Protein AF-A0A7C2XPK5-F1 (afdb_monomer_lite)

Foldseek 3Di:
DDDDDDDDPDDDDPDPDAQDEPQLVDDPLVLLLVVLLVPLQDALVVSQVVCCDSPNGHDHDDSVVSCVSCVVVVSHDSVSSVVSNVVD

Structure (mmCIF, N/CA/C/O backbone):
data_AF-A0A7C2XPK5-F1
#
_entry.id   AF-A0A7C2XPK5-F1
#
loop_
_atom_site.group_PDB
_atom_site.id
_atom_site.type_symbol
_atom_site.label_atom_id
_atom_site.label_alt_id
_atom_site.label_comp_id
_atom_site.label_asym_id
_atom_site.label_entity_id
_atom_site.label_seq_id
_atom_site.pdbx_PDB_ins_code
_atom_site.Cartn_x
_atom_site.Cartn_y
_atom_site.Cartn_z
_atom_site.occupancy
_atom_site.B_iso_or_equiv
_atom_site.auth_seq_id
_atom_site.auth_comp_id
_atom_site.auth_asym_id
_atom_site.auth_atom_id
_atom_site.pdbx_PDB_model_num
ATOM 1 N N . MET A 1 1 ? 0.864 54.719 25.436 1.00 52.62 1 MET A N 1
ATOM 2 C CA . MET A 1 1 ? -0.518 54.226 25.268 1.00 52.62 1 MET A CA 1
ATOM 3 C C . MET A 1 1 ? -0.467 52.961 24.420 1.00 52.62 1 MET A C 1
ATOM 5 O O . MET A 1 1 ? 0.207 52.989 23.404 1.00 52.62 1 MET A O 1
ATOM 9 N N . MET A 1 2 ? -1.077 51.899 24.960 1.00 54.38 2 MET A N 1
ATOM 10 C CA . MET A 1 2 ? -1.476 50.566 24.456 1.00 54.38 2 MET A CA 1
ATOM 11 C C . MET A 1 2 ? -0.624 49.767 23.435 1.00 54.38 2 MET A C 1
ATOM 13 O O . MET A 1 2 ? -0.269 50.239 22.362 1.00 54.38 2 MET A O 1
ATOM 17 N N . ARG A 1 3 ? -0.376 48.493 23.800 1.00 71.19 3 ARG A N 1
ATOM 18 C CA . ARG A 1 3 ? 0.099 47.365 22.976 1.00 71.19 3 ARG A CA 1
ATOM 19 C C . ARG A 1 3 ? -1.114 46.512 22.579 1.00 71.19 3 ARG A C 1
ATOM 21 O O . ARG A 1 3 ? -1.698 45.958 23.496 1.00 71.19 3 ARG A O 1
ATOM 28 N N . ASP A 1 4 ? -1.386 46.282 21.295 1.00 56.91 4 ASP A N 1
ATOM 29 C CA . ASP A 1 4 ? -2.331 45.254 20.808 1.00 56.91 4 ASP A CA 1
ATOM 30 C C . ASP A 1 4 ? -1.962 44.914 19.341 1.00 56.91 4 ASP A C 1
ATOM 32 O O . ASP A 1 4 ? -1.668 45.821 18.572 1.00 56.91 4 ASP A O 1
ATOM 36 N N . GLY A 1 5 ? -1.896 43.683 18.835 1.00 58.78 5 GLY A N 1
ATOM 37 C CA . GLY A 1 5 ? -2.218 42.378 19.386 1.00 58.78 5 GLY A CA 1
ATOM 38 C C . GLY A 1 5 ? -1.641 41.266 18.492 1.00 58.78 5 GLY A C 1
ATOM 39 O O . GLY A 1 5 ? -1.460 41.421 17.283 1.00 58.78 5 GLY A O 1
ATOM 40 N N . ASP A 1 6 ? -1.314 40.156 19.145 1.00 59.38 6 ASP A N 1
ATOM 41 C CA . ASP A 1 6 ? -0.759 38.913 18.614 1.00 59.38 6 ASP A CA 1
ATOM 42 C C . ASP A 1 6 ? -1.769 38.181 17.706 1.00 59.38 6 ASP A C 1
ATOM 44 O O . ASP A 1 6 ? -2.847 37.771 18.134 1.00 59.38 6 ASP A O 1
ATOM 48 N N . GLY A 1 7 ? -1.426 38.023 16.425 1.00 57.41 7 GLY A N 1
ATOM 49 C CA . GLY A 1 7 ? -2.210 37.270 15.446 1.00 57.41 7 GLY A CA 1
ATOM 50 C C . GLY A 1 7 ? -1.829 35.791 15.438 1.00 57.41 7 GLY A C 1
ATOM 51 O O . GLY A 1 7 ? -1.151 35.328 14.516 1.00 57.41 7 GLY A O 1
ATOM 52 N N . ALA A 1 8 ? -2.260 35.035 16.448 1.00 59.66 8 ALA A N 1
ATOM 53 C CA . ALA A 1 8 ? -2.040 33.595 16.528 1.00 59.66 8 ALA A CA 1
ATOM 54 C C . ALA A 1 8 ? -2.693 32.849 15.342 1.00 59.66 8 ALA A C 1
ATOM 56 O O . ALA A 1 8 ? -3.890 32.556 15.329 1.00 59.66 8 ALA A O 1
ATOM 57 N N . ARG A 1 9 ? -1.886 32.480 14.334 1.00 60.66 9 ARG A N 1
ATOM 58 C CA . ARG A 1 9 ? -2.261 31.545 13.254 1.00 60.66 9 ARG A CA 1
ATOM 59 C C . ARG A 1 9 ? -2.466 30.138 13.824 1.00 60.66 9 ARG A C 1
ATOM 61 O O . ARG A 1 9 ? -1.588 29.278 13.733 1.00 60.66 9 ARG A O 1
ATOM 68 N N . THR A 1 10 ? -3.638 29.873 14.385 1.00 63.91 10 THR A N 1
ATOM 69 C CA . THR A 1 10 ? -4.049 28.512 14.737 1.00 63.91 10 THR A CA 1
ATOM 70 C C . THR A 1 10 ? -4.464 27.782 13.458 1.00 63.91 10 THR A C 1
ATOM 72 O O . THR A 1 10 ? -5.523 28.012 12.882 1.00 63.91 10 THR A O 1
ATOM 75 N N . LYS A 1 11 ? -3.588 26.910 12.944 1.00 61.56 11 LYS A N 1
ATOM 76 C CA . LYS A 1 11 ? -3.953 25.999 11.848 1.00 61.56 11 LYS A CA 1
ATOM 77 C C . LYS A 1 11 ? -5.094 25.102 12.357 1.00 61.56 11 LYS A C 1
ATOM 79 O O . LYS A 1 11 ? -4.899 24.470 13.401 1.00 61.56 11 LYS A O 1
ATOM 84 N N . PRO A 1 12 ? -6.253 25.019 11.678 1.00 62.53 12 PRO A N 1
ATOM 85 C CA . PRO A 1 12 ? -7.328 24.144 12.120 1.00 62.53 12 PRO A CA 1
ATOM 86 C C . PRO A 1 12 ? -6.814 22.703 12.146 1.00 62.53 12 PRO A C 1
ATOM 88 O O . PRO A 1 12 ? -6.210 22.219 11.185 1.00 62.53 12 PRO A O 1
ATOM 91 N N . ARG A 1 13 ? -7.009 22.023 13.279 1.00 58.25 13 ARG A N 1
ATOM 92 C CA . ARG A 1 13 ? -6.726 20.590 13.392 1.00 58.25 13 ARG A CA 1
ATOM 93 C C . ARG A 1 13 ? -7.656 19.876 12.405 1.00 58.25 13 ARG A C 1
ATOM 95 O O . ARG A 1 13 ? -8.850 20.172 12.427 1.00 58.25 13 ARG A O 1
ATOM 102 N N . PRO A 1 14 ? -7.154 18.978 11.540 1.00 58.66 14 PRO A N 1
ATOM 103 C CA . PRO A 1 14 ? -8.019 18.261 10.614 1.00 58.66 14 PRO A CA 1
ATOM 104 C C . PRO A 1 14 ? -9.079 17.501 11.418 1.00 58.66 14 PRO A C 1
ATOM 106 O O . PRO A 1 14 ? -8.747 16.699 12.294 1.00 58.66 14 PRO A O 1
ATOM 109 N N . ALA A 1 15 ? -10.348 17.820 11.163 1.00 60.25 15 ALA A N 1
ATOM 110 C CA . ALA A 1 15 ? -11.483 17.155 11.781 1.00 60.25 15 ALA A CA 1
ATOM 111 C C . ALA A 1 15 ? -11.449 15.670 11.402 1.00 60.25 15 ALA A C 1
ATOM 113 O O . ALA A 1 15 ? -11.246 15.326 10.240 1.00 60.25 15 ALA A O 1
ATOM 114 N N . PHE A 1 16 ? -11.614 14.788 12.387 1.00 57.84 16 PHE A N 1
ATOM 115 C CA . PHE A 1 16 ? -11.690 13.349 12.160 1.00 57.84 16 PHE A CA 1
ATOM 116 C C . PHE A 1 16 ? -13.035 13.029 11.498 1.00 57.84 16 PHE A C 1
ATOM 118 O O . PHE A 1 16 ? -14.048 12.833 12.169 1.00 57.84 16 PHE A O 1
ATOM 125 N N . THR A 1 17 ? -13.068 13.047 10.171 1.00 58.94 17 THR A N 1
ATOM 126 C CA . THR A 1 17 ? -14.239 12.673 9.386 1.00 58.94 17 THR A CA 1
ATOM 127 C C . THR A 1 17 ? -14.357 11.150 9.334 1.00 58.94 17 THR A C 1
ATOM 129 O O . THR A 1 17 ? -13.398 10.403 9.136 1.00 58.94 17 THR A O 1
ATOM 132 N N . LYS A 1 18 ? -15.564 10.663 9.633 1.00 54.78 18 LYS A N 1
ATOM 133 C CA . LYS A 1 18 ? -15.864 9.233 9.738 1.00 54.78 18 LYS A CA 1
ATOM 134 C C . LYS A 1 18 ? -15.774 8.611 8.334 1.00 54.78 18 LYS A C 1
ATOM 136 O O . LYS A 1 18 ? -16.394 9.144 7.413 1.00 54.78 18 LYS A O 1
ATOM 141 N N . PRO A 1 19 ? -15.047 7.495 8.152 1.00 55.91 19 PRO A N 1
ATOM 142 C CA . PRO A 1 19 ? -14.761 6.933 6.836 1.00 55.91 19 PRO A CA 1
ATOM 143 C C . PRO A 1 19 ? -16.047 6.508 6.116 1.00 55.91 19 PRO A C 1
ATOM 145 O O . PRO A 1 19 ? -16.732 5.566 6.518 1.00 55.91 19 PRO A O 1
ATOM 148 N N . LYS A 1 20 ? -16.391 7.218 5.039 1.00 49.12 20 LYS A N 1
ATOM 149 C CA . LYS A 1 20 ? -17.615 7.011 4.256 1.00 49.12 20 LYS A CA 1
ATOM 150 C C . LYS A 1 20 ? -17.315 6.076 3.074 1.00 49.12 20 LYS A C 1
ATOM 152 O O . LYS A 1 20 ? -17.140 6.521 1.949 1.00 49.12 20 LYS A O 1
ATOM 157 N N . GLY A 1 21 ? -17.213 4.769 3.321 1.00 59.22 21 GLY A N 1
ATOM 158 C CA . GLY A 1 21 ? -17.050 3.780 2.243 1.00 59.22 21 GLY A CA 1
ATOM 159 C C . GLY A 1 21 ? -16.867 2.354 2.748 1.00 59.22 21 GLY A C 1
ATOM 160 O O . GLY A 1 21 ? -16.161 2.150 3.724 1.00 59.22 21 GLY A O 1
ATOM 161 N N . LYS A 1 22 ? -17.463 1.348 2.089 1.00 67.75 22 LYS A N 1
ATOM 162 C CA . LYS A 1 22 ? -17.362 -0.084 2.473 1.00 67.75 22 LYS A CA 1
ATOM 163 C C . LYS A 1 22 ? -15.916 -0.626 2.476 1.00 67.75 22 LYS A C 1
ATOM 165 O O . LYS A 1 22 ? -15.659 -1.696 3.018 1.00 67.75 22 LYS A O 1
ATOM 170 N N . GLU A 1 23 ? -14.968 0.123 1.914 1.00 70.94 23 GLU A N 1
ATOM 171 C CA . GLU A 1 23 ? -13.547 -0.226 1.820 1.00 70.94 23 GLU A CA 1
ATOM 172 C C . GLU A 1 23 ? -12.826 -0.259 3.183 1.00 70.94 23 GLU A C 1
ATOM 174 O O . GLU A 1 23 ? -11.829 -0.969 3.331 1.00 70.94 23 GLU A O 1
ATOM 179 N N . HIS A 1 24 ? -13.328 0.436 4.215 1.00 75.00 24 HIS A N 1
ATOM 180 C CA . HIS A 1 24 ? -12.725 0.378 5.556 1.00 75.00 24 HIS A CA 1
ATOM 181 C C 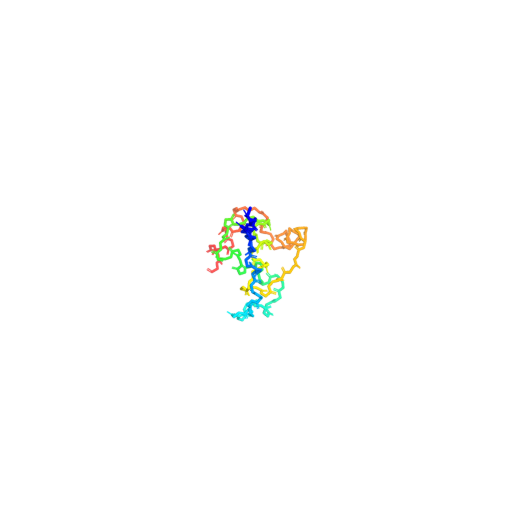. HIS A 1 24 ? -12.881 -0.996 6.227 1.00 75.00 24 HIS A C 1
ATOM 183 O O . HIS A 1 24 ? -12.017 -1.372 7.022 1.00 75.00 24 HIS A O 1
ATOM 189 N N . ALA A 1 25 ? -13.936 -1.744 5.889 1.00 79.44 25 ALA A N 1
ATOM 190 C CA . ALA A 1 25 ? -14.213 -3.074 6.430 1.00 79.44 25 ALA A CA 1
ATOM 191 C C . ALA A 1 25 ? -13.388 -4.179 5.748 1.00 79.44 25 ALA A C 1
ATOM 193 O O . ALA A 1 25 ? -13.366 -5.315 6.217 1.00 79.44 25 ALA A O 1
ATOM 194 N N . LEU A 1 26 ? -12.694 -3.859 4.649 1.00 82.88 26 LEU A N 1
ATOM 195 C CA . LEU A 1 26 ? -11.876 -4.830 3.934 1.00 82.88 26 LEU A CA 1
ATOM 196 C C . LEU A 1 26 ? -10.671 -5.276 4.780 1.00 82.88 26 LEU A C 1
ATOM 198 O O . LEU A 1 26 ? -10.052 -4.458 5.476 1.00 82.88 26 LEU A O 1
ATOM 202 N N . PRO A 1 27 ? -10.263 -6.551 4.680 1.00 89.31 27 PRO A N 1
ATOM 203 C CA . PRO A 1 27 ? -9.018 -6.996 5.280 1.00 89.31 27 PRO A CA 1
ATOM 204 C C . PRO A 1 27 ? -7.829 -6.264 4.644 1.00 89.31 27 PRO A C 1
ATOM 206 O O . PRO A 1 27 ? -7.873 -5.821 3.495 1.00 89.31 27 PRO A O 1
ATOM 209 N N . PHE A 1 28 ? -6.732 -6.158 5.395 1.00 88.38 28 PHE A N 1
ATOM 210 C CA . PHE A 1 28 ? -5.543 -5.386 5.015 1.00 88.38 28 PHE A CA 1
ATOM 211 C C . PHE A 1 28 ? -5.037 -5.683 3.592 1.00 88.38 28 PHE A C 1
ATOM 213 O O . PHE A 1 28 ? -4.715 -4.772 2.830 1.00 88.38 28 PHE A O 1
ATOM 220 N N . THR A 1 29 ? -5.018 -6.961 3.219 1.00 90.81 29 THR A N 1
ATOM 221 C CA . THR A 1 29 ? -4.592 -7.431 1.898 1.00 90.81 29 THR A CA 1
ATOM 222 C C . THR A 1 29 ? -5.505 -6.927 0.779 1.00 90.81 29 THR A C 1
ATOM 224 O O . THR A 1 29 ? -5.014 -6.475 -0.254 1.00 90.81 29 THR A O 1
ATOM 227 N N . GLU A 1 30 ? -6.823 -6.955 0.985 1.00 90.19 30 GLU A N 1
ATOM 228 C CA . GLU A 1 30 ? -7.806 -6.491 -0.002 1.00 90.19 30 GLU A CA 1
ATOM 229 C C . GLU A 1 30 ? -7.740 -4.972 -0.177 1.00 90.19 30 GLU A C 1
ATOM 231 O O . GLU A 1 30 ? -7.802 -4.484 -1.304 1.00 90.19 30 GLU A O 1
ATOM 236 N N . LYS A 1 31 ? -7.493 -4.223 0.908 1.00 90.94 31 LYS A N 1
ATOM 237 C CA . LYS A 1 31 ? -7.226 -2.777 0.833 1.00 90.94 31 LYS A CA 1
ATOM 238 C C . LYS A 1 31 ? -6.012 -2.476 -0.047 1.00 90.94 31 LYS A C 1
ATOM 240 O O . LYS A 1 31 ? -6.080 -1.615 -0.917 1.00 90.94 31 LYS A O 1
ATOM 245 N N . ILE A 1 32 ? -4.912 -3.217 0.126 1.00 90.94 32 ILE A N 1
ATOM 246 C CA . ILE A 1 32 ? -3.712 -3.054 -0.711 1.00 90.94 32 ILE A CA 1
ATOM 247 C C . ILE A 1 32 ? -4.020 -3.356 -2.178 1.00 90.94 32 ILE A C 1
ATOM 249 O O . ILE A 1 32 ? -3.628 -2.572 -3.042 1.00 90.94 32 ILE A O 1
ATOM 253 N N . LYS A 1 33 ? -4.742 -4.444 -2.474 1.00 90.94 33 LYS A N 1
ATOM 254 C CA . LYS A 1 33 ? -5.153 -4.753 -3.851 1.00 90.94 33 LYS A CA 1
ATOM 255 C C . LYS A 1 33 ? -5.991 -3.617 -4.439 1.00 90.94 33 LYS A C 1
ATOM 257 O O . LYS A 1 33 ? -5.686 -3.171 -5.539 1.00 90.94 33 LYS A O 1
ATOM 262 N N . ALA A 1 34 ? -6.981 -3.113 -3.700 1.00 90.69 34 ALA A N 1
ATOM 263 C CA . ALA A 1 34 ? -7.833 -2.007 -4.135 1.00 90.69 34 ALA A CA 1
ATOM 264 C C . ALA A 1 34 ? -7.027 -0.735 -4.456 1.00 90.69 34 ALA A C 1
ATOM 266 O O . ALA A 1 34 ? -7.277 -0.091 -5.473 1.00 90.69 34 ALA A O 1
ATOM 267 N N . ILE A 1 35 ? -6.014 -0.408 -3.645 1.00 91.19 35 ILE A N 1
ATOM 268 C CA . ILE A 1 35 ? -5.106 0.719 -3.913 1.00 91.19 35 ILE A CA 1
ATOM 269 C C . ILE A 1 35 ? -4.286 0.473 -5.183 1.00 91.19 35 ILE A C 1
ATOM 271 O O . ILE A 1 35 ? -4.172 1.367 -6.017 1.00 91.19 35 ILE A O 1
ATOM 275 N N . VAL A 1 36 ? -3.732 -0.731 -5.356 1.00 91.12 36 VAL A N 1
ATOM 276 C CA . VAL A 1 36 ? -2.931 -1.079 -6.543 1.00 91.12 36 VAL A CA 1
ATOM 277 C C . VAL A 1 36 ? -3.772 -1.036 -7.820 1.00 91.12 36 VAL A C 1
ATOM 279 O O . VAL A 1 36 ? -3.271 -0.603 -8.851 1.00 91.12 36 VAL A O 1
ATOM 282 N N . ILE A 1 37 ? -5.040 -1.441 -7.757 1.00 89.88 37 ILE A N 1
ATOM 283 C CA . ILE A 1 37 ? -5.957 -1.398 -8.905 1.00 89.88 37 ILE A CA 1
ATOM 284 C C . ILE A 1 37 ? -6.382 0.028 -9.219 1.00 89.88 37 ILE A C 1
ATOM 286 O O . ILE A 1 37 ? -6.438 0.402 -10.382 1.00 89.88 37 ILE A O 1
ATOM 290 N N . GLY A 1 38 ? -6.642 0.843 -8.196 1.00 87.88 38 GLY A N 1
ATOM 291 C CA . GLY A 1 38 ? -6.926 2.258 -8.410 1.00 87.88 38 GLY A CA 1
ATOM 292 C C . GLY A 1 38 ? -5.722 3.003 -8.985 1.00 87.88 38 GLY A C 1
ATOM 293 O O . GLY A 1 38 ? -5.891 3.917 -9.787 1.00 87.88 38 GLY A O 1
ATOM 294 N N . ASN A 1 39 ? -4.501 2.641 -8.573 1.00 88.88 39 ASN A N 1
ATOM 295 C CA . ASN A 1 39 ? -3.301 3.335 -9.020 1.00 88.88 39 ASN A CA 1
ATOM 296 C C . ASN A 1 39 ? -2.030 2.448 -8.941 1.00 88.88 39 ASN A C 1
ATOM 298 O O . ASN A 1 39 ? -1.313 2.454 -7.932 1.00 88.88 39 ASN A O 1
ATOM 302 N N . PRO A 1 40 ? -1.681 1.703 -10.013 1.00 89.00 40 PRO A N 1
ATOM 303 C CA . PRO A 1 40 ? -0.571 0.735 -9.996 1.00 89.00 40 PRO A CA 1
ATOM 304 C C . PRO A 1 40 ? 0.819 1.391 -9.969 1.00 89.00 40 PRO A C 1
ATOM 306 O O . PRO A 1 40 ? 1.837 0.734 -9.718 1.00 89.00 40 PRO A O 1
ATOM 309 N N . THR A 1 41 ? 0.881 2.704 -10.204 1.00 89.75 41 THR A N 1
ATOM 310 C CA . THR A 1 41 ? 2.115 3.497 -10.140 1.00 89.75 41 THR A CA 1
ATOM 311 C C . THR A 1 41 ? 2.632 3.664 -8.711 1.00 89.75 41 THR A C 1
ATOM 313 O O . THR A 1 41 ? 3.832 3.870 -8.514 1.00 89.75 41 THR A O 1
ATOM 316 N N . LEU A 1 42 ? 1.757 3.533 -7.708 1.00 88.94 42 LEU A N 1
ATOM 317 C CA . LEU A 1 42 ? 2.093 3.802 -6.317 1.00 88.94 42 LEU A CA 1
ATOM 318 C C . LEU A 1 42 ? 3.053 2.744 -5.761 1.00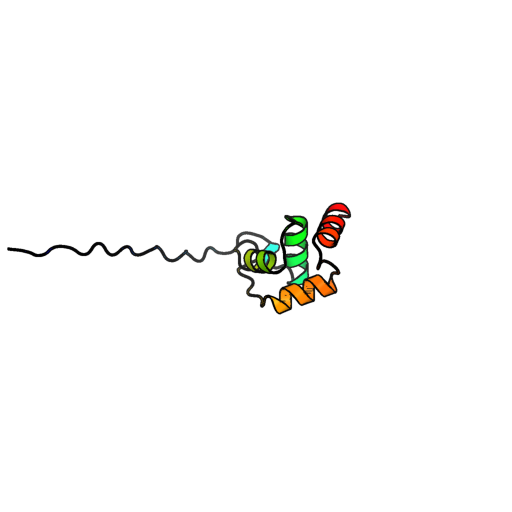 88.94 42 LEU A C 1
ATOM 320 O O . LEU A 1 42 ? 2.829 1.538 -5.856 1.00 88.94 42 LEU A O 1
ATOM 324 N N . GLY A 1 43 ? 4.146 3.205 -5.155 1.00 88.94 43 GLY A N 1
ATOM 325 C CA . GLY A 1 43 ? 5.063 2.355 -4.395 1.00 88.94 43 GLY A CA 1
ATOM 326 C C . GLY A 1 43 ? 4.560 2.076 -2.977 1.00 88.94 43 GLY A C 1
ATOM 327 O O . GLY A 1 43 ? 3.623 2.713 -2.499 1.00 88.94 43 GLY A O 1
ATOM 328 N N . ALA A 1 44 ? 5.238 1.176 -2.260 1.00 90.38 44 ALA A N 1
ATOM 329 C CA . ALA A 1 44 ? 4.878 0.781 -0.892 1.00 90.38 44 ALA A CA 1
ATOM 330 C C . ALA A 1 44 ? 4.686 1.975 0.066 1.00 90.38 44 ALA A C 1
ATOM 332 O O . ALA A 1 44 ? 3.776 1.975 0.893 1.00 90.38 44 ALA A O 1
ATOM 333 N N . TRP A 1 45 ? 5.506 3.020 -0.076 1.00 90.50 45 TRP A N 1
ATOM 334 C CA . TRP A 1 45 ? 5.402 4.227 0.746 1.00 90.50 45 TRP A CA 1
ATOM 335 C C . TRP A 1 45 ? 4.123 5.030 0.474 1.00 90.50 45 TRP A C 1
ATOM 337 O O . TRP A 1 45 ? 3.446 5.445 1.411 1.00 90.50 45 TRP A O 1
ATOM 347 N N . LYS A 1 46 ? 3.747 5.196 -0.799 1.00 91.38 46 LYS A N 1
ATOM 348 C CA . LYS A 1 46 ? 2.501 5.871 -1.188 1.00 91.38 46 LYS A CA 1
ATOM 349 C C . LYS A 1 46 ? 1.269 5.036 -0.843 1.00 91.38 46 LYS A C 1
ATOM 351 O O . LYS A 1 46 ? 0.292 5.582 -0.353 1.00 91.38 46 LYS A O 1
ATOM 356 N N . ILE A 1 47 ? 1.345 3.714 -0.996 1.00 91.31 47 ILE A N 1
ATOM 357 C CA . ILE A 1 47 ? 0.275 2.789 -0.590 1.00 91.31 47 ILE A CA 1
ATOM 358 C C . ILE A 1 47 ? 0.019 2.891 0.917 1.00 91.31 47 ILE A C 1
ATOM 360 O O . ILE A 1 47 ? -1.126 2.923 1.351 1.00 91.31 47 ILE A O 1
ATOM 364 N N . ARG A 1 48 ? 1.075 3.013 1.730 1.00 92.25 48 ARG A N 1
ATOM 365 C CA . ARG A 1 48 ? 0.943 3.274 3.169 1.00 92.25 48 ARG A CA 1
ATOM 366 C C . ARG A 1 48 ? 0.209 4.588 3.459 1.00 92.25 48 ARG A C 1
ATOM 368 O O . ARG A 1 48 ? -0.578 4.628 4.399 1.00 92.25 48 ARG A O 1
ATOM 375 N N . GLN A 1 49 ? 0.492 5.649 2.702 1.00 91.31 49 GLN A N 1
ATOM 376 C CA . GLN A 1 49 ? -0.209 6.929 2.853 1.00 91.31 49 GLN A CA 1
ATOM 377 C C . GLN A 1 49 ? -1.690 6.786 2.498 1.00 91.31 49 GLN A C 1
ATOM 379 O O . GLN A 1 49 ? -2.525 7.208 3.289 1.00 91.31 49 GLN A O 1
ATOM 384 N N . GLU A 1 50 ? -2.002 6.107 1.390 1.00 90.75 50 GLU A N 1
ATOM 385 C CA . GLU A 1 50 ? -3.382 5.823 0.977 1.00 90.75 50 GLU A CA 1
ATOM 386 C C . GLU A 1 50 ? -4.143 4.997 2.016 1.00 90.75 50 GLU A C 1
ATOM 388 O O . GLU A 1 50 ? -5.269 5.334 2.362 1.00 90.75 50 GLU A O 1
ATOM 393 N N . LEU A 1 51 ? -3.525 3.965 2.596 1.00 90.00 51 LEU A N 1
ATOM 394 C CA . LEU A 1 51 ? -4.137 3.177 3.675 1.00 90.00 51 LEU A CA 1
ATOM 395 C C . LEU A 1 51 ? -4.519 4.034 4.891 1.00 90.00 51 LEU A C 1
ATOM 397 O O . LEU A 1 51 ? -5.490 3.724 5.581 1.00 90.00 51 LEU A O 1
ATOM 401 N N . ASN A 1 52 ? -3.778 5.114 5.140 1.00 90.06 52 ASN A N 1
ATOM 402 C CA . ASN A 1 52 ? -4.033 6.063 6.217 1.00 90.06 52 ASN A CA 1
ATOM 403 C C . ASN A 1 52 ? -4.952 7.226 5.790 1.00 90.06 52 ASN A C 1
ATOM 405 O O . ASN A 1 52 ? -4.843 8.330 6.321 1.00 90.06 52 ASN A O 1
ATOM 409 N N . THR A 1 53 ? -5.844 6.998 4.830 1.00 87.19 53 THR A N 1
ATOM 410 C CA . THR A 1 53 ? -6.909 7.939 4.464 1.00 87.19 53 THR A CA 1
ATOM 411 C C . THR A 1 53 ? -8.254 7.479 5.013 1.00 87.19 53 THR A C 1
ATOM 413 O O . THR A 1 53 ? -8.440 6.319 5.401 1.00 87.19 53 THR A O 1
ATOM 416 N N . GLU A 1 54 ? -9.226 8.386 5.004 1.00 84.19 54 GLU A N 1
ATOM 417 C CA . GLU A 1 54 ? -10.623 8.095 5.341 1.00 84.19 54 GLU A CA 1
ATOM 418 C C . GLU A 1 54 ? -11.194 6.961 4.499 1.00 84.19 54 GLU A C 1
ATOM 420 O O . GLU A 1 54 ? -11.949 6.135 4.996 1.00 84.19 54 GLU A O 1
ATOM 425 N N . ARG A 1 55 ? -10.783 6.852 3.238 1.00 82.62 55 ARG A N 1
ATOM 426 C CA . ARG A 1 55 ? -11.256 5.805 2.334 1.00 82.62 55 ARG A CA 1
ATOM 427 C C . ARG A 1 55 ? -11.049 4.397 2.907 1.00 82.62 55 ARG A C 1
ATOM 429 O O . ARG A 1 55 ? -11.921 3.540 2.794 1.00 82.62 55 ARG A O 1
ATOM 436 N N . PHE A 1 56 ? -9.929 4.181 3.596 1.00 84.50 56 PHE A N 1
ATOM 437 C CA . PHE A 1 56 ? -9.565 2.894 4.192 1.00 84.50 56 PHE A CA 1
ATOM 438 C C . PHE A 1 56 ? -9.701 2.863 5.720 1.00 84.50 56 PHE A C 1
ATOM 440 O O . PHE A 1 56 ? -9.249 1.906 6.359 1.00 84.50 56 PHE A O 1
ATOM 447 N N . GLY A 1 57 ? -10.334 3.878 6.314 1.00 82.50 57 GLY A N 1
ATOM 448 C CA . GLY A 1 57 ? -10.556 3.969 7.757 1.00 82.50 57 GLY A CA 1
ATOM 449 C C . GLY A 1 57 ? -9.294 4.259 8.565 1.00 82.50 57 GLY A C 1
ATOM 450 O O . GLY A 1 57 ? -9.145 3.710 9.652 1.00 82.50 57 GLY A O 1
ATOM 451 N N . TYR A 1 58 ? -8.375 5.074 8.033 1.00 87.38 58 TYR A N 1
ATOM 452 C CA . TYR A 1 58 ? -7.118 5.440 8.699 1.00 87.38 58 TYR A CA 1
ATOM 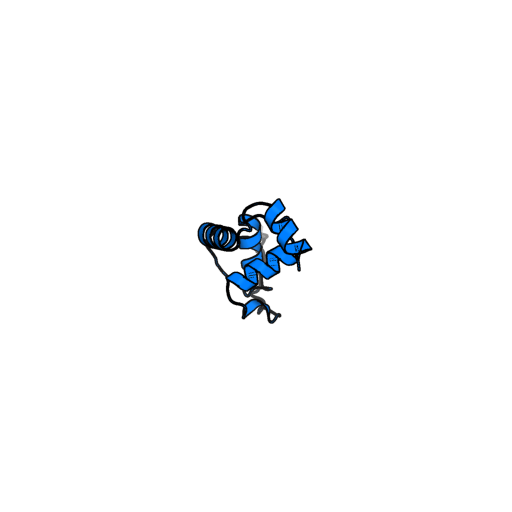453 C C . TYR A 1 58 ? -6.315 4.216 9.165 1.00 87.38 58 TYR A C 1
ATOM 455 O O . TYR A 1 58 ? -5.835 4.130 10.299 1.00 87.38 58 TYR A O 1
ATOM 463 N N . THR A 1 59 ? -6.178 3.229 8.276 1.00 87.69 59 THR A N 1
ATOM 464 C CA . THR A 1 59 ? -5.470 1.985 8.572 1.00 87.69 59 THR A CA 1
ATOM 465 C C . THR A 1 59 ? -3.981 2.273 8.746 1.00 87.69 59 THR A C 1
ATOM 467 O O . THR A 1 59 ? -3.222 2.398 7.782 1.00 87.69 59 THR A O 1
ATOM 470 N N . ARG A 1 60 ? -3.538 2.353 10.004 1.00 86.12 60 ARG A N 1
ATOM 471 C CA . ARG A 1 60 ? -2.123 2.521 10.339 1.00 86.12 60 ARG A CA 1
ATOM 472 C C . ARG A 1 60 ? -1.364 1.229 10.071 1.00 86.12 60 ARG A C 1
ATOM 474 O O . ARG A 1 60 ? -1.625 0.194 10.678 1.00 86.12 60 ARG A O 1
ATOM 481 N N . ALA A 1 61 ? -0.378 1.311 9.185 1.00 88.75 61 ALA A N 1
ATOM 482 C CA . ALA A 1 61 ? 0.540 0.218 8.910 1.00 88.75 61 ALA A CA 1
ATOM 483 C C . ALA A 1 61 ? 1.989 0.701 8.842 1.00 88.75 61 ALA A C 1
ATOM 485 O O . ALA A 1 61 ? 2.296 1.790 8.342 1.00 88.75 61 ALA A O 1
ATOM 486 N N . SER A 1 62 ? 2.891 -0.149 9.327 1.00 90.38 62 SER A N 1
ATOM 487 C CA . SER A 1 62 ? 4.327 0.013 9.127 1.00 90.38 62 SER A CA 1
ATOM 488 C C . SER A 1 62 ? 4.663 -0.191 7.653 1.00 90.38 62 SER A C 1
ATOM 490 O O . SER A 1 62 ? 4.103 -1.071 6.996 1.00 90.38 62 SER A O 1
ATOM 492 N N . TRP A 1 63 ? 5.611 0.587 7.131 1.00 89.19 63 TRP A N 1
ATOM 493 C CA . TRP A 1 63 ? 6.052 0.452 5.739 1.00 89.19 63 TRP A CA 1
ATOM 494 C C . TRP A 1 63 ? 6.572 -0.966 5.437 1.00 89.19 63 TRP A C 1
ATOM 496 O O . TRP A 1 63 ? 6.285 -1.500 4.370 1.00 89.19 63 TRP A O 1
ATOM 506 N N . TRP A 1 64 ? 7.214 -1.613 6.419 1.00 91.81 64 TRP A N 1
ATOM 507 C CA . TRP A 1 64 ? 7.604 -3.025 6.372 1.00 91.81 64 TRP A CA 1
ATOM 508 C C . TRP A 1 64 ? 6.420 -3.969 6.153 1.00 91.81 64 TRP A C 1
ATOM 510 O O . TRP A 1 64 ? 6.496 -4.847 5.302 1.00 91.81 64 TRP A O 1
ATOM 520 N N . LYS A 1 65 ? 5.305 -3.767 6.865 1.00 91.88 65 LYS A N 1
ATOM 521 C CA . LYS A 1 65 ? 4.102 -4.605 6.738 1.00 91.88 65 LYS A CA 1
ATOM 522 C C . LYS A 1 65 ? 3.465 -4.461 5.355 1.00 91.88 65 LYS A C 1
ATOM 524 O O . LYS A 1 65 ? 3.066 -5.454 4.748 1.00 91.88 65 LYS A O 1
ATOM 529 N N . VAL A 1 66 ? 3.427 -3.235 4.825 1.00 92.94 66 VAL A N 1
ATOM 530 C CA . VAL A 1 66 ? 2.978 -2.966 3.448 1.00 92.94 66 VAL A CA 1
ATOM 531 C C . VAL A 1 66 ? 3.904 -3.645 2.439 1.00 92.94 66 VAL A C 1
ATOM 533 O O . VAL A 1 66 ? 3.429 -4.332 1.541 1.00 92.94 66 VAL A O 1
ATOM 536 N N . TYR A 1 67 ? 5.221 -3.518 2.614 1.00 92.06 67 TYR A N 1
ATOM 537 C CA . TYR A 1 67 ? 6.210 -4.145 1.740 1.00 92.06 67 TYR A CA 1
ATOM 538 C C . 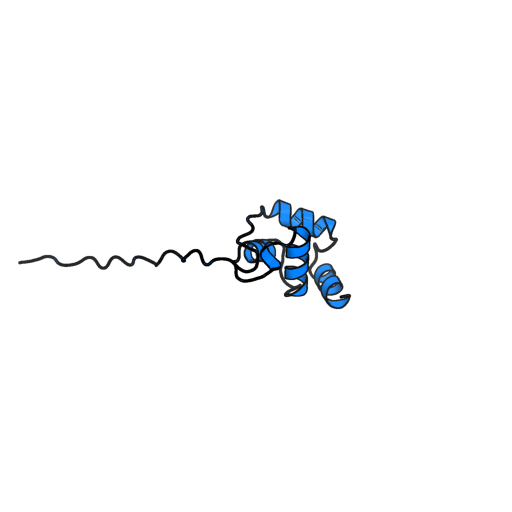TYR A 1 67 ? 6.133 -5.677 1.760 1.00 92.06 67 TYR A C 1
ATOM 540 O O . TYR A 1 67 ? 6.093 -6.294 0.699 1.00 92.06 67 TYR A O 1
ATOM 548 N N . GLN A 1 68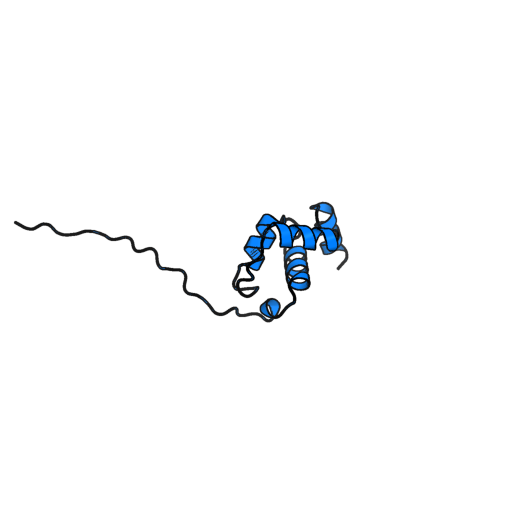 ? 6.047 -6.296 2.940 1.00 94.56 68 GLN A N 1
ATOM 549 C CA . GLN A 1 68 ? 5.869 -7.744 3.086 1.00 94.56 68 GLN A CA 1
ATOM 550 C C . GLN A 1 68 ? 4.584 -8.224 2.412 1.00 94.56 68 GLN A C 1
ATOM 552 O O . GLN A 1 68 ? 4.603 -9.236 1.718 1.00 94.56 68 GLN A O 1
ATOM 557 N N . THR A 1 69 ? 3.489 -7.475 2.551 1.00 93.12 69 THR A N 1
ATOM 558 C CA . THR A 1 69 ? 2.216 -7.838 1.914 1.00 93.12 69 THR A CA 1
ATOM 559 C C . THR A 1 69 ? 2.301 -7.707 0.396 1.00 93.12 69 THR A C 1
ATOM 561 O O . THR A 1 69 ? 1.894 -8.614 -0.322 1.00 93.12 69 THR A O 1
ATOM 564 N N . LEU A 1 70 ? 2.916 -6.637 -0.118 1.00 92.00 70 LEU A N 1
ATOM 565 C CA . LEU A 1 70 ? 3.196 -6.504 -1.551 1.00 92.00 70 LEU A CA 1
ATOM 566 C C . LEU A 1 70 ? 4.110 -7.622 -2.059 1.00 92.00 70 LEU A C 1
ATOM 568 O O . LEU A 1 70 ? 3.907 -8.111 -3.163 1.00 92.00 70 LEU A O 1
ATOM 572 N N . ARG A 1 71 ? 5.096 -8.055 -1.268 1.00 93.94 71 ARG A N 1
ATOM 573 C CA . ARG A 1 71 ? 5.973 -9.182 -1.605 1.00 93.94 71 ARG A CA 1
ATOM 574 C C . ARG A 1 71 ? 5.211 -10.502 -1.649 1.00 93.94 71 ARG A C 1
ATOM 576 O O . ARG A 1 71 ? 5.387 -11.240 -2.611 1.00 93.94 71 ARG A O 1
ATOM 583 N N . SER A 1 72 ? 4.339 -10.755 -0.676 1.00 93.25 72 SER A N 1
ATOM 584 C CA . SER A 1 72 ? 3.466 -11.934 -0.637 1.00 93.25 72 SER A CA 1
ATOM 585 C C . SER A 1 72 ? 2.505 -11.983 -1.830 1.00 93.25 72 SER A C 1
ATOM 587 O O . SER A 1 72 ? 2.298 -13.045 -2.403 1.00 93.25 72 SER A O 1
ATOM 589 N N . LEU A 1 73 ? 1.994 -10.828 -2.266 1.00 89.88 73 LEU A N 1
ATOM 590 C CA . LEU A 1 73 ? 1.136 -10.704 -3.450 1.00 89.88 73 LEU A CA 1
ATOM 591 C C . LEU A 1 73 ? 1.907 -10.660 -4.777 1.00 89.88 73 LEU A C 1
ATOM 593 O O . LEU A 1 73 ? 1.297 -10.560 -5.836 1.00 89.88 73 LEU A O 1
ATOM 597 N N . ASN A 1 74 ? 3.239 -10.700 -4.735 1.00 91.81 74 ASN A N 1
ATOM 598 C CA . ASN A 1 74 ? 4.095 -10.546 -5.903 1.00 91.81 74 ASN A CA 1
ATOM 599 C C . ASN A 1 74 ? 3.891 -9.200 -6.647 1.00 91.81 74 ASN A C 1
ATOM 601 O O . ASN A 1 74 ? 3.940 -9.140 -7.867 1.00 91.81 74 ASN A O 1
ATOM 605 N N . LEU A 1 75 ? 3.687 -8.101 -5.909 1.00 92.06 75 LEU A N 1
ATOM 606 C CA . LEU A 1 75 ? 3.395 -6.733 -6.382 1.00 92.06 75 LEU A CA 1
ATOM 607 C C . LEU A 1 75 ? 4.491 -5.712 -6.012 1.00 92.06 75 LEU A C 1
ATOM 609 O O . LEU A 1 75 ? 4.238 -4.513 -5.863 1.00 92.06 75 LEU A O 1
ATOM 613 N N . THR A 1 76 ? 5.728 -6.166 -5.812 1.00 89.81 76 THR A N 1
ATOM 614 C CA . THR A 1 76 ? 6.849 -5.317 -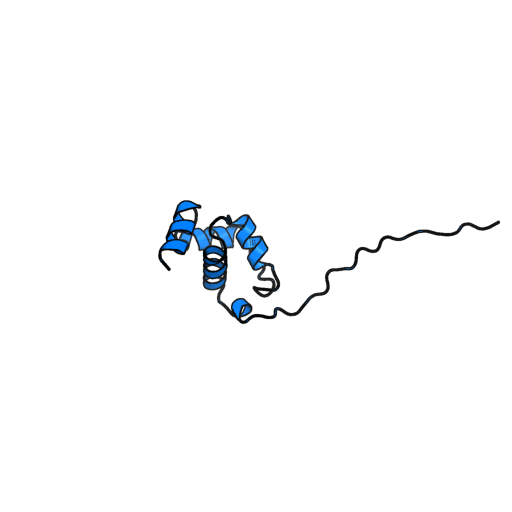5.364 1.00 89.81 76 THR A CA 1
ATOM 615 C C . THR A 1 76 ? 7.303 -4.314 -6.416 1.00 89.81 76 THR A C 1
ATOM 617 O O . THR A 1 76 ? 7.581 -3.158 -6.084 1.00 89.81 76 THR A O 1
ATOM 620 N N . THR A 1 77 ? 7.339 -4.712 -7.687 1.00 91.25 77 THR A N 1
ATOM 621 C CA . THR A 1 77 ? 7.771 -3.849 -8.791 1.00 91.25 77 THR A CA 1
ATOM 622 C C . THR A 1 77 ? 6.591 -3.127 -9.434 1.00 91.25 77 THR A C 1
ATOM 624 O O . THR A 1 77 ? 5.453 -3.600 -9.404 1.00 91.25 77 THR A O 1
ATOM 627 N N . LYS A 1 78 ? 6.868 -1.967 -10.043 1.00 90.88 78 LYS A N 1
ATOM 628 C CA . LYS A 1 78 ? 5.874 -1.210 -10.820 1.00 90.88 78 LYS A CA 1
ATOM 629 C C . LYS A 1 78 ? 5.264 -2.084 -11.915 1.00 90.88 78 LYS A C 1
ATOM 631 O O . LYS A 1 78 ? 4.052 -2.104 -12.072 1.00 90.88 78 LYS A O 1
ATOM 636 N N . GLU A 1 79 ? 6.093 -2.850 -12.616 1.00 91.62 79 GLU A N 1
ATOM 637 C CA . GLU A 1 79 ? 5.643 -3.723 -13.698 1.00 91.62 79 GLU A CA 1
ATOM 638 C C . GLU A 1 79 ? 4.676 -4.809 -13.208 1.00 91.62 79 GLU A C 1
ATOM 640 O O . GLU A 1 79 ? 3.620 -5.002 -13.803 1.00 91.62 79 GLU A O 1
ATOM 645 N N . ARG A 1 80 ? 4.969 -5.458 -12.071 1.00 92.25 80 ARG A N 1
ATOM 646 C CA . ARG A 1 80 ? 4.070 -6.457 -11.470 1.00 92.25 80 ARG A CA 1
ATOM 647 C C . ARG A 1 80 ? 2.732 -5.847 -11.042 1.00 92.25 80 ARG A C 1
ATOM 649 O O . ARG A 1 80 ? 1.690 -6.448 -11.282 1.00 92.25 80 ARG A O 1
ATOM 656 N N . ARG A 1 81 ? 2.744 -4.632 -10.482 1.00 91.94 81 ARG A N 1
ATOM 657 C CA . ARG A 1 81 ? 1.516 -3.876 -10.167 1.00 91.94 81 ARG A CA 1
ATOM 658 C C . ARG A 1 81 ? 0.705 -3.528 -11.411 1.00 91.94 81 ARG A C 1
ATOM 660 O O . ARG A 1 81 ? -0.509 -3.682 -11.401 1.00 91.94 81 ARG A O 1
ATOM 667 N N . TYR A 1 82 ? 1.368 -3.114 -12.488 1.00 91.44 82 TYR A N 1
ATOM 668 C CA . TYR A 1 82 ? 0.713 -2.835 -13.767 1.00 91.44 82 TYR A CA 1
ATOM 669 C C . TYR A 1 82 ? 0.106 -4.087 -14.400 1.00 91.44 82 TYR A C 1
ATOM 671 O O . TYR A 1 82 ? -1.013 -4.025 -14.900 1.00 91.44 82 TYR A O 1
ATOM 679 N N . ARG A 1 83 ? 0.804 -5.228 -14.350 1.00 91.06 83 ARG A N 1
ATOM 680 C CA . ARG A 1 83 ? 0.251 -6.515 -14.798 1.00 91.06 83 ARG A CA 1
ATOM 681 C C . ARG A 1 83 ? -0.983 -6.893 -13.981 1.00 91.06 83 ARG A C 1
ATOM 683 O O . ARG A 1 83 ? -1.998 -7.235 -14.562 1.00 91.06 83 ARG A O 1
ATOM 690 N N . PHE A 1 84 ? -0.925 -6.751 -12.658 1.00 88.88 84 PHE A N 1
ATOM 691 C CA . PHE A 1 84 ? -2.066 -7.018 -11.779 1.00 88.88 84 PHE A CA 1
ATOM 692 C C . PHE A 1 84 ? -3.276 -6.124 -12.073 1.00 88.88 84 PHE A C 1
ATOM 694 O O . PHE A 1 84 ? -4.403 -6.600 -12.038 1.00 88.88 84 PHE A O 1
ATOM 701 N N . TYR A 1 85 ? -3.043 -4.849 -12.394 1.00 88.19 85 TYR A N 1
ATOM 702 C CA . TYR A 1 85 ? -4.093 -3.944 -12.860 1.00 88.19 85 TYR A CA 1
ATOM 703 C C . TYR A 1 85 ? -4.675 -4.378 -14.215 1.00 88.19 85 TYR A C 1
ATOM 705 O O . TYR A 1 85 ? -5.885 -4.364 -14.388 1.00 88.19 85 TYR A O 1
ATOM 713 N N . ARG A 1 86 ? -3.823 -4.781 -15.167 1.00 86.88 86 ARG A N 1
ATOM 714 C CA . ARG A 1 86 ? -4.235 -5.153 -16.532 1.00 86.88 86 ARG A CA 1
ATOM 715 C C . ARG A 1 86 ? -4.915 -6.525 -16.623 1.00 86.88 86 ARG A C 1
ATOM 717 O O . ARG A 1 86 ? -5.677 -6.752 -17.552 1.00 86.88 86 ARG A O 1
ATOM 724 N N . SER A 1 87 ? -4.606 -7.446 -15.714 1.00 79.25 87 SER A N 1
ATOM 725 C CA . SER A 1 87 ? -5.152 -8.811 -15.686 1.00 79.25 87 SER A CA 1
ATOM 726 C C . SER A 1 87 ? -6.434 -8.951 -14.847 1.00 79.25 87 SER A C 1
ATOM 728 O O . SER A 1 87 ? -6.755 -10.072 -14.456 1.00 79.25 87 SER A O 1
ATOM 730 N N . ARG A 1 88 ? -7.129 -7.850 -14.526 1.00 61.66 88 ARG A N 1
ATOM 731 C CA . ARG A 1 88 ? -8.334 -7.829 -13.684 1.00 61.66 88 ARG A CA 1
ATOM 732 C C . ARG A 1 88 ? -9.567 -7.365 -14.450 1.00 61.66 88 ARG A C 1
ATOM 734 O O . ARG A 1 88 ? -9.411 -6.490 -15.324 1.00 61.66 88 ARG A O 1
#

Radius of gyration: 18.96 Å; chains: 1; bounding box: 25×66×42 Å

Sequence (88 aa):
MMRDGDGARTKPRPAFTKPKGKEHALPFTEKIKAIVIGNPTLGAWKIRQELNTERFGYTRASWWKVYQTLRSLNLTTKERRYRFYRSR

pLDDT: mean 81.23, std 13.81, range [49.12, 94.56]

Secondary structure (DSSP, 8-state):
----------PPPPP-----SGGGGS-HHHHHHHHHHH-TT--HHHHHHHHTSGGGT-----HHHHHHHHHHTT--SHHHHHHHHHT-